Protein AF-A0A943JZV2-F1 (afdb_monomer_lite)

Secondary structure (DSSP, 8-state):
----EEEEEEEEEEETTEEEEEEE-S-EEEEEEEE-TT-S-EEEEEEEES--HHHHHHH-----SS----S-EEEEEEEEETTTEEEEEEEEE-S-----SS-------S----

Sequence (114 aa):
MQNRRVCFIEVETEDNGKKELKRLEGLAIRGTVNRKAGSMQSDAKLSVANLTQSDVEFLTTFTSPYVRPKVKKKINIYAGYTNTGWGKIFSGDITKALPSDLPDTWLYFYNFIF

Foldseek 3Di:
DDWDKFKWKWKWWADPNDIDIDIGGPKDKDKDWADDPPDPDIDMDMDIDPADPVRLLQLAPDDDPVHDNDTWMKMWMWIDTPPVDIDTPDIGTCPGDDDDPDDDDDDDDPDDDD

pLDDT: mean 82.52, std 13.13, range [39.19, 96.62]

Radius of gyration: 17.08 Å; chains: 1; bounding box: 42×49×38 Å

Structure (mmCIF, N/CA/C/O backbone):
data_AF-A0A943JZV2-F1
#
_entry.id   AF-A0A943JZV2-F1
#
loop_
_atom_site.group_PDB
_atom_site.id
_atom_site.type_symbol
_atom_site.label_atom_id
_atom_site.label_alt_id
_atom_site.label_comp_id
_atom_site.label_asym_id
_atom_site.label_entity_id
_atom_site.label_seq_id
_atom_site.pdbx_PDB_ins_code
_atom_site.Cartn_x
_atom_site.Cartn_y
_atom_site.Cartn_z
_atom_site.occupancy
_atom_site.B_iso_or_equiv
_atom_site.auth_seq_id
_atom_site.auth_comp_id
_atom_site.auth_asym_id
_atom_site.auth_atom_id
_atom_site.pdbx_PDB_model_num
ATOM 1 N N . MET A 1 1 ? -25.707 -0.606 17.487 1.00 59.88 1 MET A N 1
ATOM 2 C CA . MET A 1 1 ? -24.989 -0.685 16.193 1.00 59.88 1 MET A CA 1
ATOM 3 C C . MET A 1 1 ? -23.567 -1.155 16.449 1.00 59.88 1 MET A C 1
ATOM 5 O O . MET A 1 1 ? -22.878 -0.539 17.250 1.00 59.88 1 MET A O 1
ATOM 9 N N . GLN A 1 2 ? -23.139 -2.259 15.836 1.00 70.00 2 GLN A N 1
ATOM 10 C CA . GLN A 1 2 ? -21.786 -2.796 16.020 1.00 70.00 2 GLN A CA 1
ATOM 11 C C . GLN A 1 2 ? -20.779 -1.898 15.284 1.00 70.00 2 GLN A C 1
ATOM 13 O O . GLN A 1 2 ? -20.920 -1.683 14.082 1.00 70.00 2 GLN A O 1
ATOM 18 N N . ASN A 1 3 ? -19.800 -1.340 15.998 1.00 80.12 3 ASN A N 1
ATOM 19 C CA . ASN A 1 3 ? -18.783 -0.469 15.408 1.00 80.12 3 ASN A CA 1
ATOM 20 C C . ASN A 1 3 ? -17.745 -1.334 14.676 1.00 80.12 3 ASN A C 1
ATOM 22 O O . ASN A 1 3 ? -16.907 -1.975 15.314 1.00 80.12 3 ASN A O 1
ATOM 26 N N . ARG A 1 4 ? -17.838 -1.423 13.346 1.00 88.69 4 ARG A N 1
ATOM 27 C CA . ARG A 1 4 ? -16.968 -2.299 12.551 1.00 88.69 4 ARG A CA 1
ATOM 28 C C . ARG A 1 4 ? -15.643 -1.600 12.275 1.00 88.69 4 ARG A C 1
ATOM 30 O O . ARG A 1 4 ? -15.623 -0.420 11.932 1.00 88.69 4 ARG A O 1
ATOM 37 N N . ARG A 1 5 ? -14.539 -2.335 12.425 1.00 89.56 5 ARG A N 1
ATOM 38 C CA . ARG A 1 5 ? -13.211 -1.857 12.024 1.00 89.56 5 ARG A CA 1
ATOM 39 C C . ARG A 1 5 ? -13.173 -1.711 10.509 1.00 89.56 5 ARG A C 1
ATOM 41 O O . ARG A 1 5 ? -13.659 -2.589 9.800 1.00 89.56 5 ARG A O 1
ATOM 48 N N . VAL A 1 6 ? -12.568 -0.631 10.039 1.00 90.94 6 VAL A N 1
ATOM 49 C CA . VAL A 1 6 ? -12.300 -0.402 8.619 1.00 90.94 6 VAL A CA 1
ATOM 50 C C . VAL A 1 6 ? -10.805 -0.247 8.404 1.00 90.94 6 VAL A C 1
ATOM 52 O O . VAL A 1 6 ? -10.112 0.376 9.209 1.00 90.94 6 VAL A O 1
ATOM 55 N N . CYS A 1 7 ? -10.318 -0.842 7.322 1.00 91.38 7 CYS A N 1
ATOM 56 C CA . CYS A 1 7 ? -8.962 -0.679 6.826 1.00 91.38 7 CYS A CA 1
ATOM 57 C C . CYS A 1 7 ? -9.021 -0.769 5.302 1.00 91.38 7 CYS A C 1
ATOM 59 O O . CYS A 1 7 ? -9.557 -1.742 4.770 1.00 91.38 7 CYS A O 1
ATOM 61 N N . PHE A 1 8 ? -8.532 0.253 4.612 1.00 93.94 8 PHE A N 1
ATOM 62 C CA . PHE A 1 8 ? -8.551 0.301 3.153 1.00 93.94 8 PHE A CA 1
ATOM 63 C C . PHE A 1 8 ? -7.387 1.131 2.619 1.00 93.94 8 PHE A C 1
ATOM 65 O O . PHE A 1 8 ? -6.748 1.902 3.345 1.00 93.94 8 PHE A O 1
ATOM 72 N N . ILE A 1 9 ? -7.118 0.956 1.329 1.00 95.50 9 ILE A N 1
ATOM 73 C CA . ILE A 1 9 ? -6.053 1.651 0.613 1.00 95.50 9 ILE A CA 1
ATOM 74 C C . ILE A 1 9 ? -6.688 2.568 -0.427 1.00 95.50 9 ILE A C 1
ATOM 76 O O . ILE A 1 9 ? -7.578 2.154 -1.162 1.00 95.50 9 ILE A O 1
ATOM 80 N N . GLU A 1 10 ? -6.204 3.801 -0.527 1.00 96.62 10 GLU A N 1
ATOM 81 C CA . GLU A 1 10 ? -6.441 4.652 -1.693 1.00 96.62 10 GLU A CA 1
ATOM 82 C C . GLU A 1 10 ? -5.129 4.877 -2.422 1.00 96.62 10 GLU A C 1
ATOM 84 O O . GLU A 1 10 ? -4.123 5.263 -1.821 1.00 96.62 10 GLU A O 1
ATOM 89 N N . VAL A 1 11 ? -5.150 4.658 -3.729 1.00 95.50 11 VAL A N 1
ATOM 90 C CA . VAL A 1 11 ? -4.007 4.903 -4.597 1.00 95.50 11 VAL A CA 1
ATOM 91 C C . VAL A 1 11 ? -4.301 6.105 -5.471 1.00 95.50 11 VAL A C 1
ATOM 93 O O . VAL A 1 11 ? -5.269 6.111 -6.227 1.00 95.50 11 VAL A O 1
ATOM 96 N N . GLU A 1 12 ? -3.455 7.119 -5.335 1.00 95.06 12 GLU A N 1
ATOM 97 C CA . GLU A 1 12 ? -3.465 8.328 -6.147 1.00 95.06 12 GLU A CA 1
ATOM 98 C C . GLU A 1 12 ? -2.493 8.151 -7.312 1.00 95.06 12 GLU A C 1
ATOM 100 O O . GLU A 1 12 ? -1.336 7.756 -7.124 1.00 95.06 12 GLU A O 1
ATOM 105 N N . THR A 1 13 ? -2.970 8.441 -8.515 1.00 92.94 13 THR A N 1
ATOM 106 C CA . THR A 1 13 ? -2.171 8.508 -9.739 1.00 92.94 13 THR A CA 1
ATOM 107 C C . THR A 1 13 ? -2.307 9.885 -10.357 1.00 92.94 13 THR A C 1
ATOM 109 O O . THR A 1 13 ? -3.393 10.462 -10.348 1.00 92.94 13 THR A O 1
ATOM 112 N N . GLU A 1 14 ? -1.218 10.391 -10.924 1.00 87.00 14 GLU A N 1
ATOM 113 C CA . GLU A 1 14 ? -1.204 11.656 -11.652 1.00 87.00 14 GLU A CA 1
ATOM 114 C C . GLU A 1 14 ? -0.609 11.437 -13.040 1.00 87.00 14 GLU A C 1
ATOM 116 O O . GLU A 1 14 ? 0.579 11.140 -13.168 1.00 87.00 14 GLU A O 1
ATOM 121 N N . ASP A 1 15 ? -1.443 11.563 -14.071 1.00 83.38 15 ASP A N 1
ATOM 122 C CA . ASP A 1 15 ? -1.044 11.422 -15.472 1.00 83.38 15 ASP A CA 1
ATOM 123 C C . ASP A 1 15 ? -1.458 12.678 -16.244 1.00 83.38 15 ASP A C 1
ATOM 125 O O . ASP A 1 15 ? -2.631 13.053 -16.253 1.00 83.38 15 ASP A O 1
ATOM 129 N N . ASN A 1 16 ? -0.485 13.368 -16.843 1.00 83.56 16 ASN A N 1
ATOM 130 C CA . ASN A 1 16 ? -0.679 14.621 -17.587 1.00 83.56 16 ASN A CA 1
ATOM 131 C C . ASN A 1 16 ? -1.546 15.671 -16.853 1.00 83.56 16 ASN A C 1
ATOM 133 O O . ASN A 1 16 ? -2.390 16.331 -17.456 1.00 83.56 16 ASN A O 1
ATOM 137 N N . GLY A 1 17 ? -1.356 15.814 -15.535 1.00 81.62 17 GLY A N 1
ATOM 138 C CA . GLY A 1 17 ? -2.088 16.767 -14.688 1.00 81.62 17 GLY A CA 1
ATOM 139 C C . GLY A 1 17 ? -3.490 16.314 -14.265 1.00 81.62 17 GLY A C 1
ATOM 140 O O . GLY A 1 17 ? -4.158 17.017 -13.505 1.00 81.62 17 GLY A O 1
ATOM 141 N N . LYS A 1 18 ? -3.944 15.132 -14.701 1.00 85.38 18 LYS A N 1
ATOM 142 C CA . LYS A 1 18 ? -5.187 14.520 -14.229 1.00 85.38 18 LYS A CA 1
ATOM 143 C C . LYS A 1 18 ? -4.893 13.610 -13.041 1.00 85.38 18 LYS A C 1
ATOM 145 O O . LYS A 1 18 ? -4.141 12.642 -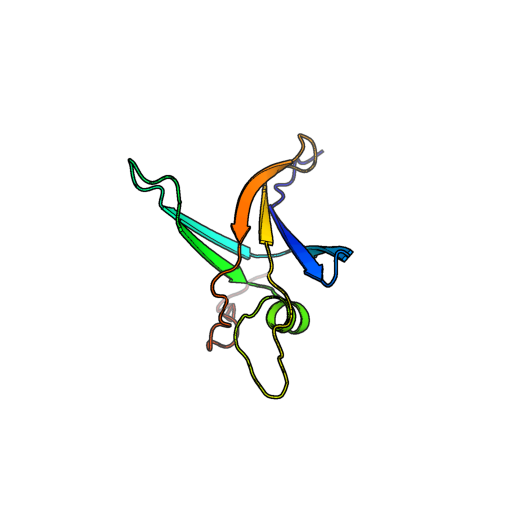13.154 1.00 85.38 18 LYS A O 1
ATOM 150 N N . LYS A 1 19 ? -5.519 13.921 -11.905 1.00 88.62 19 LYS A N 1
ATOM 151 C CA . LYS A 1 19 ? -5.464 13.095 -10.698 1.00 88.62 19 LYS A CA 1
ATOM 152 C C . LYS A 1 19 ? -6.604 12.092 -10.682 1.00 88.62 19 LYS A C 1
ATOM 154 O O . LYS A 1 19 ? -7.764 12.466 -10.847 1.00 88.62 19 LYS A O 1
ATOM 159 N N . GLU A 1 20 ? -6.272 10.835 -10.434 1.00 91.25 20 GLU A N 1
ATOM 160 C CA . GLU A 1 20 ? -7.239 9.758 -10.248 1.00 91.25 20 GLU A CA 1
ATOM 161 C C . GLU A 1 20 ? -6.998 9.073 -8.903 1.00 91.25 20 GLU A C 1
ATOM 163 O O . GLU A 1 20 ? -5.858 8.908 -8.465 1.00 91.25 20 GLU A O 1
ATOM 168 N N . LEU A 1 21 ? -8.092 8.704 -8.234 1.00 93.38 21 LEU A N 1
ATOM 169 C CA . LEU A 1 21 ? -8.082 8.016 -6.948 1.00 93.38 21 LEU A CA 1
ATOM 170 C C . LEU A 1 21 ? -8.790 6.674 -7.107 1.00 93.38 21 LEU A C 1
ATOM 172 O O . LEU A 1 21 ? -9.984 6.628 -7.401 1.00 93.38 21 LEU A O 1
ATOM 176 N N . LYS A 1 22 ? -8.061 5.582 -6.879 1.00 94.50 22 LYS A N 1
ATOM 177 C CA . LYS A 1 22 ? -8.623 4.230 -6.823 1.00 94.50 22 LYS A CA 1
ATOM 178 C C . LYS A 1 22 ? -8.658 3.759 -5.376 1.00 94.50 22 LYS A C 1
ATOM 180 O O . LYS A 1 22 ? -7.610 3.667 -4.736 1.00 94.50 22 LYS A O 1
ATOM 18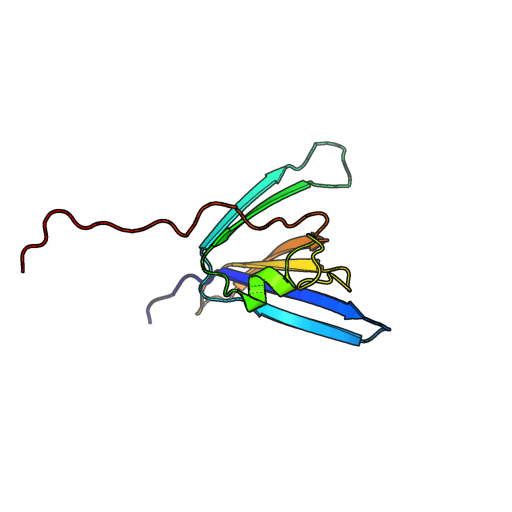5 N N . ARG A 1 23 ? -9.847 3.432 -4.865 1.00 95.56 23 ARG A N 1
ATOM 186 C CA . ARG A 1 23 ? -10.004 2.817 -3.543 1.00 95.56 23 ARG A CA 1
ATOM 187 C C . ARG A 1 23 ? -10.017 1.293 -3.656 1.00 95.56 23 ARG A C 1
ATOM 189 O O . ARG A 1 23 ? -10.699 0.743 -4.514 1.00 95.56 23 ARG A O 1
ATOM 196 N N . LEU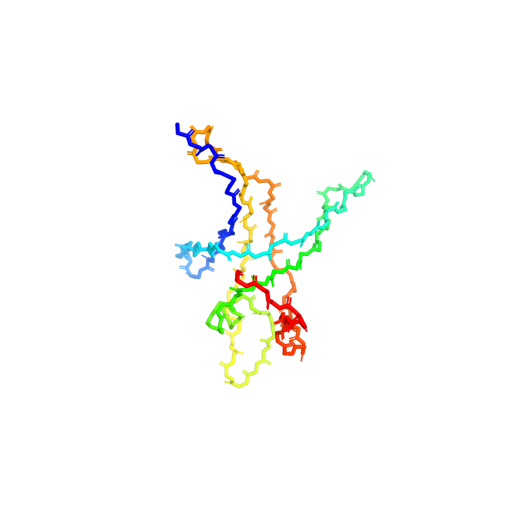 A 1 24 ? -9.277 0.637 -2.768 1.00 93.94 24 LEU A N 1
ATOM 197 C CA . LEU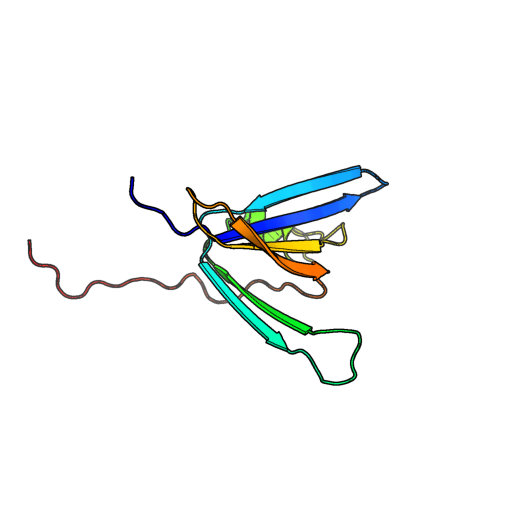 A 1 24 ? -9.203 -0.811 -2.620 1.00 93.94 24 LEU A CA 1
ATOM 198 C C . LEU A 1 24 ? -9.660 -1.191 -1.204 1.00 93.94 24 LEU A C 1
ATOM 200 O O . LEU A 1 24 ? -9.045 -0.783 -0.214 1.00 93.94 24 LEU A O 1
ATOM 204 N N . GLU A 1 25 ? -10.738 -1.964 -1.117 1.00 91.38 25 GLU A N 1
ATOM 205 C CA . GLU A 1 25 ? -11.364 -2.414 0.133 1.00 91.38 25 GLU A CA 1
ATOM 206 C C . GLU A 1 25 ? -11.349 -3.950 0.228 1.00 91.38 25 GLU A C 1
ATOM 208 O O . GLU A 1 25 ? -11.024 -4.634 -0.738 1.00 91.38 25 GLU A O 1
ATOM 213 N N . GLY A 1 26 ? -11.671 -4.509 1.401 1.00 88.25 26 GLY A N 1
ATOM 214 C CA . GLY A 1 26 ? -11.706 -5.970 1.597 1.00 88.25 26 GLY A CA 1
ATOM 215 C C . GLY A 1 26 ? -10.327 -6.647 1.621 1.00 88.25 26 GLY A C 1
ATOM 216 O O . GLY A 1 26 ? -10.223 -7.867 1.497 1.00 88.25 26 GLY A O 1
ATOM 217 N N . LEU A 1 27 ? -9.269 -5.856 1.793 1.00 88.69 27 LEU A N 1
ATOM 218 C CA . LEU A 1 27 ? -7.884 -6.309 1.751 1.00 88.69 27 LEU A CA 1
ATOM 219 C C . LEU A 1 27 ? -7.381 -6.772 3.120 1.00 88.69 27 LEU A C 1
ATOM 221 O O . LEU A 1 27 ? -7.728 -6.200 4.157 1.00 88.69 27 LEU A O 1
ATOM 225 N N . ALA A 1 28 ? -6.461 -7.736 3.113 1.00 87.62 28 ALA A N 1
ATOM 226 C CA . ALA A 1 28 ? -5.622 -8.025 4.272 1.00 87.62 28 ALA A CA 1
ATOM 227 C C . ALA A 1 28 ? -4.297 -7.266 4.133 1.00 87.62 28 ALA A C 1
ATOM 229 O O . ALA A 1 28 ? -3.565 -7.457 3.163 1.00 87.62 28 ALA A O 1
ATOM 230 N N . ILE A 1 29 ? -3.993 -6.386 5.092 1.00 88.94 29 ILE A N 1
ATOM 231 C CA . ILE A 1 29 ? -2.847 -5.470 5.025 1.00 88.94 29 ILE A CA 1
ATOM 232 C C . ILE A 1 29 ? -1.956 -5.695 6.242 1.00 88.94 29 ILE A C 1
ATOM 234 O O . ILE A 1 29 ? -2.408 -5.627 7.385 1.00 88.94 29 ILE A O 1
ATOM 238 N N . ARG A 1 30 ? -0.665 -5.913 5.997 1.00 87.88 30 ARG A N 1
ATOM 239 C CA . ARG A 1 30 ? 0.383 -5.962 7.018 1.00 87.88 30 ARG A CA 1
ATOM 240 C C . ARG A 1 30 ? 1.494 -5.007 6.622 1.00 87.88 30 ARG A C 1
ATOM 242 O O . ARG A 1 30 ? 1.872 -4.952 5.458 1.00 87.88 30 ARG A O 1
ATOM 249 N N . GLY A 1 31 ? 2.072 -4.294 7.578 1.00 85.81 31 GLY A N 1
ATOM 250 C CA . GLY A 1 31 ? 3.230 -3.468 7.278 1.00 85.81 31 GLY A CA 1
ATOM 251 C C . GLY A 1 31 ? 4.006 -3.006 8.488 1.00 85.81 31 GLY A C 1
ATOM 252 O O . GLY A 1 31 ? 3.535 -3.094 9.620 1.00 85.81 31 GLY A O 1
ATOM 253 N N . THR A 1 32 ? 5.193 -2.490 8.204 1.00 87.94 32 THR A N 1
ATOM 254 C CA . THR A 1 32 ? 6.102 -1.885 9.172 1.00 87.94 32 THR A CA 1
ATOM 255 C C . THR A 1 32 ? 6.599 -0.569 8.598 1.00 87.94 32 THR A C 1
ATOM 257 O O . THR A 1 32 ? 7.004 -0.517 7.437 1.00 87.94 32 THR A O 1
ATOM 260 N N . VAL A 1 33 ? 6.579 0.486 9.409 1.00 85.50 33 VAL A N 1
ATOM 261 C CA . VAL A 1 33 ? 7.175 1.783 9.076 1.00 85.50 33 VAL A CA 1
ATOM 262 C C . VAL A 1 33 ? 8.420 1.949 9.932 1.00 85.50 33 VAL A C 1
ATOM 264 O O . VAL A 1 33 ? 8.320 1.940 11.158 1.00 85.50 33 VAL A O 1
ATOM 267 N N . ASN A 1 34 ? 9.577 2.125 9.303 1.00 85.06 34 ASN A N 1
ATOM 268 C CA . ASN A 1 34 ? 10.811 2.448 10.001 1.00 85.06 34 ASN A CA 1
ATOM 269 C C . ASN A 1 34 ? 11.057 3.952 9.898 1.00 85.06 34 ASN A C 1
ATOM 271 O O . ASN A 1 34 ? 11.263 4.511 8.819 1.00 85.06 34 ASN A O 1
ATOM 275 N N . ARG A 1 35 ? 11.051 4.618 11.051 1.00 80.75 35 ARG A N 1
ATOM 276 C CA . ARG A 1 35 ? 11.462 6.017 11.168 1.00 80.75 35 ARG A CA 1
ATOM 277 C C . ARG A 1 35 ? 12.857 6.047 11.771 1.00 80.75 35 ARG A C 1
ATOM 279 O O . ARG A 1 35 ? 13.024 5.725 12.944 1.00 80.75 35 ARG A O 1
ATOM 286 N N . LYS A 1 36 ? 13.867 6.402 10.976 1.00 78.88 36 LYS A N 1
ATOM 287 C CA . LYS A 1 36 ? 15.231 6.584 11.490 1.00 78.88 36 LYS A CA 1
ATOM 288 C C . LYS A 1 36 ? 15.338 7.947 12.171 1.00 78.88 36 LYS A C 1
ATOM 290 O O . LYS A 1 36 ? 15.001 8.962 11.564 1.00 78.88 36 LYS A O 1
ATOM 295 N N . ALA A 1 37 ? 15.802 7.971 13.420 1.00 74.69 37 ALA A N 1
ATOM 296 C CA . ALA A 1 37 ? 16.048 9.215 14.147 1.00 74.69 37 ALA A CA 1
ATOM 297 C C . ALA A 1 37 ? 17.029 10.105 13.360 1.00 74.69 37 ALA A C 1
ATOM 299 O O . ALA A 1 37 ? 18.059 9.624 12.891 1.00 74.69 37 ALA A O 1
ATOM 300 N N . GLY A 1 38 ? 16.680 11.381 13.172 1.00 77.44 38 GLY A N 1
ATOM 301 C CA . GLY A 1 38 ? 17.471 12.335 12.382 1.00 77.44 38 GLY A CA 1
ATOM 302 C C . GLY A 1 38 ? 17.275 12.264 10.860 1.00 77.44 38 GLY A C 1
ATOM 303 O O . GLY A 1 38 ? 17.822 13.102 10.151 1.00 77.44 38 GLY A O 1
ATOM 304 N N . SER A 1 39 ? 16.482 11.319 10.339 1.00 76.50 39 SER A N 1
ATOM 305 C CA . SER A 1 39 ? 16.125 11.268 8.916 1.00 76.50 39 SER A CA 1
ATOM 306 C C . SER A 1 39 ? 14.817 12.011 8.649 1.00 76.50 39 SER A C 1
ATOM 308 O O . SER A 1 39 ? 13.809 11.763 9.310 1.00 76.50 39 SER A O 1
ATOM 310 N N . MET A 1 40 ? 14.799 12.869 7.623 1.00 74.88 40 MET A N 1
ATOM 311 C CA . MET A 1 40 ? 13.558 13.481 7.118 1.00 74.88 40 MET A CA 1
ATOM 312 C C . MET A 1 40 ? 12.674 12.481 6.359 1.00 74.88 40 MET A C 1
ATOM 314 O O . MET A 1 40 ? 11.490 12.734 6.151 1.00 74.88 40 MET A O 1
ATOM 318 N N . GLN A 1 41 ? 13.241 11.350 5.935 1.00 74.19 41 GLN A N 1
ATOM 319 C CA . GLN A 1 41 ? 12.549 10.314 5.175 1.00 74.19 41 GLN A CA 1
ATOM 320 C C . GLN A 1 41 ? 12.373 9.056 6.027 1.00 74.19 41 GLN A C 1
ATOM 322 O O . GLN A 1 41 ? 13.288 8.630 6.735 1.00 74.19 41 GLN A O 1
ATOM 327 N N . SER A 1 42 ? 11.181 8.467 5.959 1.00 78.00 42 SER A N 1
ATOM 328 C CA . SER A 1 42 ? 10.851 7.188 6.592 1.00 78.00 42 SER A CA 1
ATOM 329 C C . SER A 1 42 ? 10.606 6.146 5.511 1.00 78.00 42 SER A C 1
ATOM 331 O O . SER A 1 42 ? 9.988 6.458 4.493 1.00 78.00 42 SER A O 1
ATOM 333 N N . ASP A 1 43 ? 11.062 4.920 5.734 1.00 84.62 43 ASP A N 1
ATOM 334 C CA . ASP A 1 43 ? 10.774 3.792 4.855 1.00 84.62 43 ASP A CA 1
ATOM 335 C C . ASP A 1 43 ? 9.604 2.967 5.401 1.00 84.62 43 ASP A C 1
ATOM 337 O O . ASP A 1 43 ? 9.366 2.893 6.608 1.00 84.62 43 ASP A O 1
ATOM 341 N N . ALA A 1 44 ? 8.834 2.366 4.499 1.00 87.62 44 ALA A N 1
ATOM 342 C CA . ALA A 1 44 ? 7.738 1.483 4.858 1.00 87.62 44 ALA A CA 1
ATOM 343 C C . ALA A 1 44 ? 7.794 0.214 4.015 1.00 87.62 44 ALA A C 1
ATOM 345 O O . ALA A 1 44 ? 8.026 0.258 2.806 1.00 87.62 44 ALA A O 1
ATOM 346 N N . LYS A 1 45 ? 7.538 -0.923 4.660 1.00 91.12 45 LYS A N 1
ATOM 347 C CA . LYS A 1 45 ? 7.340 -2.213 4.005 1.00 91.12 45 LYS A CA 1
ATOM 348 C C . LYS A 1 45 ? 5.897 -2.638 4.214 1.00 91.12 45 LYS A C 1
ATOM 350 O O . LYS A 1 45 ? 5.444 -2.724 5.352 1.00 91.12 45 LYS A O 1
ATOM 355 N N . LEU A 1 46 ? 5.194 -2.911 3.120 1.00 90.44 46 LEU A N 1
ATOM 356 C CA . LEU A 1 46 ? 3.788 -3.301 3.114 1.00 90.44 46 LEU A CA 1
ATOM 357 C C . LEU A 1 46 ? 3.621 -4.629 2.374 1.00 90.44 46 LEU A C 1
ATOM 359 O O . LEU A 1 46 ? 4.257 -4.868 1.351 1.00 90.44 46 LEU A O 1
ATOM 363 N N . SER A 1 47 ? 2.741 -5.471 2.896 1.00 91.00 47 SER A N 1
ATOM 364 C CA . SER A 1 47 ? 2.237 -6.691 2.281 1.00 91.00 47 SER A CA 1
ATOM 365 C C . SER A 1 47 ? 0.718 -6.591 2.238 1.00 91.00 47 SER A C 1
ATOM 367 O O . SER A 1 47 ? 0.085 -6.321 3.261 1.00 91.00 47 SER A O 1
ATOM 369 N N . VAL A 1 48 ? 0.147 -6.790 1.055 1.00 90.56 48 VAL A N 1
ATOM 370 C CA . VAL A 1 48 ? -1.292 -6.695 0.807 1.00 90.56 48 VAL A CA 1
ATOM 371 C C . VAL A 1 48 ? -1.741 -7.984 0.130 1.00 90.56 48 VAL A C 1
ATOM 373 O O . VAL A 1 48 ? -1.094 -8.426 -0.815 1.00 90.56 48 VAL A O 1
ATOM 376 N N . ALA A 1 49 ? -2.823 -8.577 0.621 1.00 88.50 49 ALA A N 1
ATOM 377 C CA . ALA A 1 49 ? -3.454 -9.764 0.052 1.00 88.50 49 ALA A CA 1
ATOM 378 C C . ALA A 1 49 ? -4.929 -9.492 -0.287 1.00 88.50 49 ALA A C 1
ATOM 380 O O . ALA A 1 49 ? -5.478 -8.457 0.105 1.00 88.50 49 ALA A O 1
ATOM 381 N N . ASN A 1 50 ? -5.552 -10.435 -1.001 1.00 88.38 50 ASN A N 1
ATOM 382 C CA . ASN A 1 50 ? -6.892 -10.329 -1.599 1.00 88.38 50 ASN A CA 1
ATOM 383 C C . ASN A 1 50 ? -7.011 -9.243 -2.683 1.00 88.38 50 ASN A C 1
ATOM 385 O O . ASN A 1 50 ? -8.076 -8.663 -2.876 1.00 88.38 50 ASN A O 1
ATOM 389 N N . LEU A 1 51 ? -5.915 -8.949 -3.382 1.00 88.50 51 LEU A N 1
ATOM 390 C CA . LEU A 1 51 ? -5.948 -8.080 -4.555 1.00 88.50 51 LEU A CA 1
ATOM 391 C C . LEU A 1 51 ? -6.497 -8.863 -5.748 1.00 88.50 51 LEU A C 1
ATOM 393 O O . LEU A 1 51 ? -6.101 -10.007 -5.969 1.00 88.50 51 LEU A O 1
ATOM 397 N N . THR A 1 52 ? -7.366 -8.245 -6.549 1.00 89.00 52 THR A N 1
ATOM 398 C CA . THR A 1 52 ? -7.731 -8.835 -7.842 1.00 89.00 52 THR A CA 1
ATOM 399 C C . THR A 1 52 ? -6.534 -8.785 -8.790 1.00 89.00 52 THR A C 1
ATOM 401 O O . THR A 1 52 ? -5.639 -7.952 -8.624 1.00 89.00 52 THR A O 1
ATOM 404 N N . GLN A 1 53 ? -6.532 -9.608 -9.840 1.00 85.69 53 GLN A N 1
ATOM 405 C CA . GLN A 1 53 ? -5.494 -9.539 -10.875 1.00 85.69 53 GLN A CA 1
ATOM 406 C C . GLN A 1 53 ? -5.340 -8.112 -11.432 1.00 85.69 53 GLN A C 1
ATOM 408 O O . GLN A 1 53 ? -4.228 -7.600 -11.530 1.00 85.69 53 GLN A O 1
ATOM 413 N N . SER A 1 54 ? -6.459 -7.427 -11.691 1.00 88.12 54 SER A N 1
ATOM 414 C CA . SER A 1 54 ? -6.456 -6.037 -12.162 1.00 88.12 54 SER A CA 1
ATOM 415 C C . SER A 1 54 ? -5.840 -5.052 -11.161 1.00 88.12 54 SER A C 1
ATOM 417 O O . SER A 1 54 ? -5.223 -4.062 -11.556 1.00 88.12 54 SER A O 1
ATOM 419 N N . ASP A 1 55 ? -5.974 -5.309 -9.857 1.00 90.31 55 ASP A N 1
ATOM 420 C CA . ASP A 1 55 ? -5.345 -4.488 -8.824 1.00 90.31 55 ASP A CA 1
ATOM 421 C C . ASP A 1 55 ? -3.844 -4.742 -8.773 1.00 90.31 55 ASP A C 1
ATOM 423 O O . ASP A 1 55 ? -3.074 -3.794 -8.648 1.00 90.31 55 ASP A O 1
ATOM 427 N N . VAL A 1 56 ? -3.414 -5.997 -8.924 1.00 89.19 56 VAL 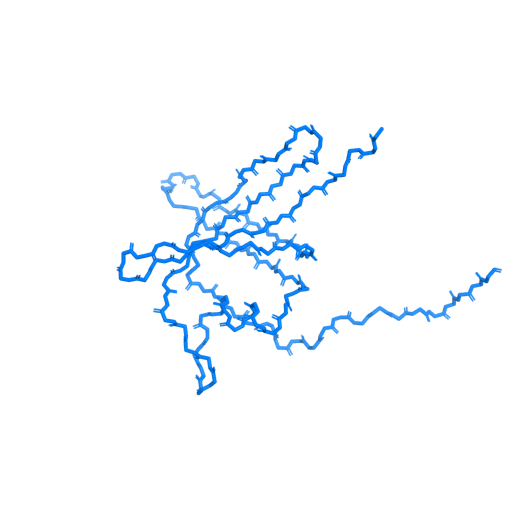A N 1
ATOM 428 C CA . VAL A 1 56 ? -1.993 -6.357 -8.998 1.00 89.19 56 VAL A CA 1
ATOM 429 C C . VAL A 1 56 ? -1.333 -5.701 -10.210 1.00 89.19 56 VAL A C 1
ATOM 431 O O . VAL A 1 56 ? -0.312 -5.033 -10.053 1.00 89.19 56 VAL A O 1
ATOM 434 N N . GLU A 1 57 ? -1.933 -5.820 -11.396 1.00 87.06 57 GLU A N 1
ATOM 435 C CA . GLU A 1 57 ? -1.447 -5.195 -12.634 1.00 87.06 57 GLU A CA 1
ATOM 436 C C . GLU A 1 57 ? -1.406 -3.666 -12.527 1.00 87.06 57 GLU A C 1
ATOM 438 O O . GLU A 1 57 ? -0.469 -3.024 -13.004 1.00 87.06 57 GLU A O 1
ATOM 443 N N . PHE A 1 58 ? -2.392 -3.071 -11.850 1.00 88.19 58 PHE A N 1
ATOM 444 C CA . PHE A 1 58 ? -2.410 -1.639 -11.582 1.00 88.19 58 PHE A CA 1
ATOM 445 C C . PHE A 1 58 ? -1.303 -1.219 -10.607 1.00 88.19 58 PHE A C 1
ATOM 447 O O . PHE A 1 58 ? -0.622 -0.223 -10.845 1.00 88.19 58 PHE A O 1
ATOM 454 N N . LEU A 1 59 ? -1.108 -1.935 -9.501 1.00 89.88 59 LEU A N 1
ATOM 455 C CA . LEU A 1 59 ? -0.188 -1.536 -8.432 1.00 89.88 59 LEU A CA 1
ATOM 456 C C . LEU A 1 59 ? 1.274 -1.841 -8.743 1.00 89.88 59 LEU A C 1
ATOM 458 O O . LEU A 1 59 ? 2.154 -1.125 -8.262 1.00 89.88 59 LEU A O 1
ATOM 462 N N . THR A 1 60 ? 1.542 -2.900 -9.504 1.00 88.12 60 THR A N 1
ATOM 463 C CA . THR A 1 60 ? 2.903 -3.390 -9.679 1.00 88.12 60 THR A CA 1
ATOM 464 C C . THR A 1 60 ? 3.796 -2.388 -10.410 1.00 88.12 60 THR A C 1
ATOM 466 O O . THR A 1 60 ? 3.376 -1.634 -11.290 1.00 88.12 60 THR A O 1
ATOM 469 N N . THR A 1 61 ? 5.067 -2.384 -10.015 1.00 86.06 61 THR A N 1
ATOM 470 C CA . THR A 1 61 ? 6.154 -1.695 -10.715 1.00 86.06 61 THR A CA 1
ATOM 471 C C . THR A 1 61 ? 6.931 -2.648 -11.624 1.00 86.06 61 THR A C 1
ATOM 473 O O . THR A 1 61 ? 7.910 -2.234 -12.237 1.00 86.06 61 THR A O 1
ATOM 476 N N . PHE A 1 62 ? 6.555 -3.929 -11.671 1.00 80.69 62 PHE A N 1
ATOM 477 C CA . PHE A 1 62 ? 7.142 -4.902 -12.582 1.00 80.69 62 PHE A CA 1
ATOM 478 C C . PHE A 1 62 ? 6.630 -4.660 -14.004 1.00 80.69 62 PHE A C 1
ATOM 480 O O . PHE A 1 62 ? 5.433 -4.474 -14.218 1.00 80.69 62 PHE A O 1
ATOM 487 N N . THR A 1 63 ? 7.543 -4.679 -14.972 1.00 76.25 63 THR A N 1
ATOM 488 C CA . THR A 1 63 ? 7.216 -4.483 -16.386 1.00 76.25 63 THR A CA 1
ATOM 489 C C . THR A 1 63 ? 7.265 -5.818 -17.112 1.00 76.25 63 THR A C 1
ATOM 491 O O . THR A 1 63 ? 8.266 -6.527 -17.055 1.00 76.25 63 THR A O 1
ATOM 494 N N . SER A 1 64 ? 6.203 -6.132 -17.846 1.00 72.00 64 SER A N 1
ATOM 495 C CA . SER A 1 64 ? 6.114 -7.288 -18.738 1.00 72.00 64 SER A CA 1
ATOM 496 C C . SER A 1 64 ? 5.417 -6.884 -20.047 1.00 72.00 64 SER A C 1
ATOM 498 O O . SER A 1 64 ? 4.862 -5.786 -20.137 1.00 72.00 64 SER A O 1
ATOM 500 N N . PRO A 1 65 ? 5.395 -7.738 -21.086 1.00 69.25 65 PRO A N 1
ATOM 501 C CA . PRO A 1 65 ? 4.619 -7.461 -22.298 1.00 69.25 65 PRO A CA 1
ATOM 502 C C . PRO A 1 65 ? 3.134 -7.159 -22.026 1.00 69.25 65 PRO A C 1
ATOM 504 O O . PRO A 1 65 ? 2.532 -6.381 -22.766 1.00 69.25 65 PRO A O 1
ATOM 507 N N . TYR A 1 66 ? 2.585 -7.722 -20.943 1.00 66.75 66 TYR A N 1
ATOM 508 C CA . TYR A 1 66 ? 1.189 -7.582 -20.520 1.00 66.75 66 TYR A CA 1
ATOM 509 C C . TYR A 1 66 ? 0.972 -6.464 -19.492 1.00 66.75 66 TYR A C 1
ATOM 511 O O . TYR A 1 66 ? -0.130 -5.938 -19.384 1.00 66.75 66 TYR A O 1
ATOM 519 N N . VAL A 1 67 ? 2.021 -6.057 -18.768 1.00 63.72 67 VAL A N 1
ATOM 520 C CA . VAL A 1 67 ? 1.938 -5.057 -17.698 1.00 63.72 67 VAL A CA 1
ATOM 521 C C . VAL A 1 67 ? 2.921 -3.927 -17.962 1.00 63.72 67 VAL A C 1
ATOM 523 O O . VAL A 1 67 ? 4.136 -4.111 -17.921 1.00 63.72 67 VAL A O 1
ATOM 526 N N . ARG A 1 68 ? 2.394 -2.726 -18.214 1.00 66.62 68 ARG A N 1
ATOM 527 C CA . ARG A 1 68 ? 3.194 -1.512 -18.418 1.00 66.62 68 ARG A CA 1
ATOM 528 C C . ARG A 1 68 ? 2.870 -0.498 -17.322 1.00 66.62 68 ARG A C 1
ATOM 530 O O . ARG A 1 68 ? 1.894 0.241 -17.467 1.00 66.62 68 ARG A O 1
ATOM 537 N N . PRO A 1 69 ? 3.662 -0.434 -16.239 1.00 67.69 69 PRO A N 1
ATOM 538 C CA . PRO A 1 69 ? 3.485 0.572 -15.201 1.00 67.69 69 PRO A CA 1
ATOM 539 C C . PRO A 1 69 ? 3.777 1.959 -15.789 1.00 67.69 69 PRO A C 1
ATOM 541 O O . PRO A 1 69 ? 4.927 2.309 -16.032 1.00 67.69 69 PRO A O 1
ATOM 544 N N . LYS A 1 70 ? 2.733 2.740 -16.083 1.00 66.12 70 LYS A N 1
ATOM 545 C CA . LYS A 1 70 ? 2.876 4.034 -16.779 1.00 66.12 70 LYS A CA 1
ATOM 546 C C . LYS A 1 70 ? 3.064 5.231 -15.849 1.00 66.12 70 LYS A C 1
ATOM 548 O O . LYS A 1 70 ? 3.643 6.227 -16.260 1.00 66.12 70 LYS A O 1
ATOM 553 N N . VAL A 1 71 ? 2.568 5.144 -14.616 1.00 82.12 71 VAL A N 1
ATOM 554 C CA . VAL A 1 71 ? 2.342 6.325 -13.772 1.00 82.12 71 VAL A CA 1
ATOM 555 C C . VAL A 1 71 ? 2.888 6.102 -12.367 1.00 82.12 71 VAL A C 1
ATOM 557 O O . VAL A 1 71 ? 2.722 5.016 -11.796 1.00 82.12 71 VAL A O 1
ATOM 560 N N . LYS A 1 72 ? 3.529 7.139 -11.811 1.00 85.75 72 LYS A N 1
ATOM 561 C CA . LYS A 1 72 ? 3.915 7.180 -10.395 1.00 85.75 72 LYS A CA 1
ATOM 562 C C . LYS A 1 72 ? 2.660 7.119 -9.533 1.00 85.75 72 LYS A C 1
ATOM 564 O O . LYS A 1 72 ? 1.670 7.787 -9.818 1.00 85.75 72 LYS A O 1
ATOM 569 N N . LYS A 1 73 ? 2.707 6.305 -8.484 1.00 91.50 73 LYS A N 1
ATOM 570 C CA . LYS A 1 73 ? 1.552 6.058 -7.623 1.00 91.50 73 LYS A CA 1
ATOM 571 C C . LYS A 1 73 ? 1.887 6.437 -6.198 1.00 91.50 73 LYS A C 1
ATOM 573 O O . LYS A 1 73 ? 2.956 6.078 -5.707 1.00 91.50 73 LYS A O 1
ATOM 578 N N . LYS A 1 74 ? 0.947 7.087 -5.528 1.00 93.31 74 LYS A N 1
ATOM 579 C CA . LYS A 1 74 ? 1.024 7.382 -4.103 1.00 93.31 74 LYS A CA 1
ATOM 580 C C . LYS A 1 74 ? -0.007 6.547 -3.368 1.00 93.31 74 LYS A C 1
ATOM 582 O O . LYS A 1 74 ? -1.189 6.575 -3.699 1.00 93.31 74 LYS A O 1
ATOM 587 N N . ILE A 1 75 ? 0.441 5.792 -2.375 1.00 94.19 75 ILE A N 1
ATOM 588 C CA . ILE A 1 75 ? -0.419 4.955 -1.548 1.00 94.19 75 ILE A CA 1
ATOM 589 C C . ILE A 1 75 ? -0.819 5.713 -0.285 1.00 94.19 75 ILE A C 1
ATOM 591 O O . ILE A 1 75 ? 0.011 6.326 0.385 1.00 94.19 75 ILE A O 1
ATOM 595 N N . ASN A 1 76 ? -2.102 5.663 0.050 1.00 94.88 76 ASN A N 1
ATOM 596 C CA . ASN A 1 76 ? -2.665 6.191 1.282 1.00 94.88 76 ASN A CA 1
ATOM 597 C C . ASN A 1 76 ? -3.374 5.048 2.008 1.00 94.88 76 ASN A C 1
ATOM 599 O O . ASN A 1 76 ? -4.212 4.373 1.417 1.00 94.88 76 ASN A O 1
ATOM 603 N N . ILE A 1 77 ? -3.054 4.832 3.280 1.00 92.75 77 ILE A N 1
ATOM 604 C CA . ILE A 1 77 ? -3.701 3.803 4.099 1.00 92.75 77 ILE A CA 1
ATOM 605 C C . ILE A 1 77 ? -4.581 4.495 5.120 1.00 92.75 77 ILE A C 1
ATOM 607 O O . ILE A 1 77 ? -4.119 5.387 5.840 1.00 92.75 77 ILE A O 1
ATOM 611 N N . TYR A 1 78 ? -5.826 4.047 5.201 1.00 94.56 78 TYR A N 1
ATOM 612 C CA . TYR A 1 78 ? -6.794 4.536 6.164 1.00 94.56 78 TYR A CA 1
ATOM 613 C C . TYR A 1 78 ? -7.222 3.416 7.091 1.00 94.56 78 TYR A C 1
ATOM 615 O O . TYR A 1 78 ? -7.413 2.277 6.665 1.00 94.56 78 TYR A O 1
ATOM 623 N N . ALA A 1 79 ? -7.392 3.759 8.361 1.00 92.69 79 ALA A N 1
ATOM 624 C CA . ALA A 1 79 ? -7.905 2.847 9.365 1.00 92.69 79 ALA A CA 1
ATOM 625 C C . ALA A 1 79 ? -8.798 3.590 10.361 1.00 92.69 79 ALA A C 1
ATOM 627 O O . ALA A 1 79 ? -8.657 4.796 10.578 1.00 92.69 79 ALA A O 1
ATOM 628 N N . GLY A 1 80 ? -9.722 2.860 10.973 1.00 93.50 80 GLY A N 1
ATOM 629 C CA . GLY A 1 80 ? -10.604 3.387 12.005 1.00 93.50 80 GLY A CA 1
ATOM 630 C C . GLY A 1 80 ? -11.841 2.525 12.161 1.00 93.50 80 GLY A C 1
ATOM 631 O O . GLY A 1 80 ? -11.767 1.296 12.065 1.00 93.50 80 GLY A O 1
ATOM 632 N N . TYR A 1 81 ? -12.981 3.172 12.375 1.00 92.94 81 TYR A N 1
ATOM 633 C CA . TYR A 1 81 ? -14.253 2.482 12.517 1.00 92.94 81 TYR A CA 1
ATOM 634 C C . TYR A 1 81 ? -15.356 3.141 11.692 1.00 92.94 81 TYR A C 1
ATOM 636 O O . TYR A 1 81 ? -15.313 4.336 11.410 1.00 92.94 81 TYR A O 1
ATOM 644 N N . THR A 1 82 ? -16.378 2.368 11.332 1.00 89.75 82 THR A N 1
ATOM 645 C CA . THR A 1 82 ? -17.508 2.869 10.537 1.00 89.75 82 THR A CA 1
ATOM 646 C C . THR A 1 82 ? -18.258 4.011 11.218 1.00 89.75 82 THR A C 1
ATOM 648 O O . THR A 1 82 ? -18.673 4.940 10.537 1.00 89.75 82 THR A O 1
ATOM 651 N N . ASN A 1 83 ? -18.420 3.968 12.547 1.00 89.00 83 ASN A N 1
ATOM 652 C CA . ASN A 1 83 ? -19.323 4.893 13.244 1.00 89.00 83 ASN A CA 1
ATOM 653 C C . ASN A 1 83 ? -18.599 6.104 13.841 1.00 89.00 83 ASN A C 1
ATOM 655 O O . ASN A 1 83 ? -19.192 7.168 13.959 1.00 89.00 83 ASN A O 1
ATOM 659 N N . THR A 1 84 ? -17.333 5.949 14.237 1.00 90.25 84 THR A N 1
ATOM 660 C CA . THR A 1 84 ? -16.519 7.045 14.802 1.00 90.25 84 THR A CA 1
ATOM 661 C C . THR A 1 84 ? -15.645 7.729 13.753 1.00 90.25 84 THR A C 1
ATOM 663 O O . THR A 1 84 ? -14.954 8.692 14.067 1.00 90.25 84 THR A O 1
ATOM 666 N N . GLY A 1 85 ? -15.647 7.215 12.522 1.00 92.19 85 GLY A N 1
ATOM 667 C CA . GLY A 1 85 ? -14.798 7.683 11.438 1.00 92.19 85 GLY A CA 1
ATOM 668 C C . GLY A 1 85 ? -13.454 6.961 11.355 1.00 92.19 85 GLY A C 1
ATOM 669 O O . GLY A 1 85 ? -13.073 6.132 12.192 1.00 92.19 85 GLY A O 1
ATOM 670 N N . TRP A 1 86 ? -12.736 7.288 10.290 1.00 95.00 86 TRP A N 1
ATOM 671 C CA . TRP A 1 86 ? -11.438 6.732 9.936 1.00 95.00 86 TRP A CA 1
ATOM 672 C C . TRP A 1 86 ? -10.482 7.852 9.540 1.00 95.00 86 TRP A C 1
ATOM 674 O O . TRP A 1 86 ? -10.899 8.930 9.120 1.00 95.00 86 TRP A O 1
ATOM 684 N N . GLY A 1 87 ? -9.187 7.597 9.699 1.00 94.56 87 GLY A N 1
ATOM 685 C CA . GLY A 1 87 ? -8.131 8.566 9.430 1.00 94.56 87 GLY A CA 1
ATOM 686 C C . GLY A 1 87 ? -7.015 7.962 8.593 1.00 94.56 87 GLY A C 1
ATOM 687 O O . GLY A 1 87 ? -6.841 6.743 8.548 1.00 94.56 87 GLY A O 1
ATOM 688 N N . LYS A 1 88 ? -6.254 8.829 7.922 1.00 94.19 88 LYS A N 1
ATOM 689 C CA . LYS A 1 88 ? -5.069 8.428 7.164 1.00 94.19 88 LYS A CA 1
ATOM 690 C C . LYS A 1 88 ? -3.937 8.113 8.136 1.00 94.19 88 LYS A C 1
ATOM 692 O O . LYS A 1 88 ? -3.456 9.006 8.826 1.00 94.19 88 LYS A O 1
ATOM 697 N N . ILE A 1 89 ? -3.506 6.857 8.175 1.00 90.56 89 ILE A N 1
ATOM 698 C CA . ILE A 1 89 ? -2.428 6.398 9.063 1.00 90.56 89 ILE A CA 1
ATOM 699 C C . ILE A 1 89 ? -1.067 6.368 8.364 1.00 90.56 89 ILE A C 1
ATOM 701 O O . ILE A 1 89 ? -0.029 6.404 9.023 1.00 90.56 89 ILE A O 1
ATOM 705 N N . PHE A 1 90 ? -1.060 6.319 7.031 1.00 89.44 90 PHE A N 1
ATOM 706 C CA . PHE A 1 90 ? 0.158 6.327 6.231 1.00 89.44 90 PHE A CA 1
ATOM 707 C C . PHE A 1 90 ? -0.090 6.943 4.852 1.00 89.44 90 PHE A C 1
ATOM 709 O O . PHE A 1 90 ? -1.172 6.801 4.279 1.00 89.44 90 PHE A O 1
ATOM 716 N N . SER A 1 91 ? 0.927 7.617 4.320 1.00 92.00 91 SER A N 1
ATOM 717 C CA . SER A 1 91 ? 0.949 8.167 2.969 1.00 92.00 91 SER A CA 1
ATOM 718 C C . SER A 1 91 ? 2.379 8.132 2.444 1.00 92.00 91 SER A C 1
ATOM 720 O O . SER A 1 91 ? 3.291 8.554 3.156 1.00 92.00 91 SER A O 1
ATOM 722 N N . GLY A 1 92 ? 2.584 7.651 1.222 1.00 90.69 92 GLY A N 1
ATOM 723 C CA . GLY A 1 92 ? 3.914 7.604 0.619 1.00 90.69 92 GLY A CA 1
ATOM 724 C C . GLY A 1 92 ? 3.888 7.180 -0.841 1.00 90.69 92 GLY A C 1
ATOM 725 O O . GLY A 1 92 ? 2.896 6.634 -1.320 1.00 90.69 92 GLY A O 1
ATOM 726 N N . ASP A 1 93 ? 4.978 7.437 -1.552 1.00 91.44 93 ASP A N 1
ATOM 727 C CA . ASP A 1 93 ? 5.113 7.026 -2.947 1.00 91.44 93 ASP A CA 1
ATOM 728 C C . ASP A 1 93 ? 5.465 5.538 -3.050 1.00 91.44 93 ASP A C 1
ATOM 730 O O . ASP A 1 93 ? 6.289 5.015 -2.294 1.00 91.44 93 ASP A O 1
ATOM 734 N N . ILE A 1 94 ? 4.852 4.844 -4.010 1.00 90.62 94 ILE A N 1
ATOM 735 C CA . ILE A 1 94 ? 5.195 3.461 -4.335 1.00 90.62 94 ILE A CA 1
ATOM 736 C C . ILE A 1 94 ? 6.491 3.478 -5.145 1.00 90.62 94 ILE A C 1
ATOM 738 O O . ILE A 1 94 ? 6.493 3.766 -6.340 1.00 90.62 94 ILE A O 1
ATOM 742 N N . THR A 1 95 ? 7.604 3.153 -4.490 1.00 88.56 95 THR A N 1
ATOM 743 C CA . THR A 1 95 ? 8.922 3.057 -5.137 1.00 88.56 95 THR A CA 1
ATOM 744 C C . THR A 1 95 ? 9.179 1.680 -5.744 1.00 88.56 95 THR A C 1
ATOM 746 O O . THR A 1 95 ? 9.869 1.570 -6.755 1.00 88.56 95 THR A O 1
ATOM 749 N N . LYS A 1 96 ? 8.620 0.621 -5.144 1.00 88.31 96 LYS A N 1
ATOM 750 C CA . LYS A 1 96 ? 8.722 -0.763 -5.620 1.00 88.31 96 LYS A CA 1
ATOM 751 C C . LYS A 1 96 ? 7.514 -1.577 -5.159 1.00 88.31 96 LYS A C 1
ATOM 753 O O . LYS A 1 96 ? 7.225 -1.621 -3.966 1.00 88.31 96 LYS A O 1
ATOM 758 N N . ALA A 1 97 ? 6.853 -2.259 -6.090 1.00 89.50 97 ALA A N 1
ATOM 759 C CA . ALA A 1 97 ? 5.753 -3.180 -5.815 1.00 89.50 97 ALA A CA 1
ATOM 760 C C . ALA A 1 97 ? 5.867 -4.404 -6.727 1.00 89.50 97 ALA A C 1
ATOM 762 O O . ALA A 1 97 ? 5.640 -4.317 -7.935 1.00 89.50 97 ALA A O 1
ATOM 763 N N . LEU A 1 98 ? 6.235 -5.545 -6.150 1.00 87.94 98 LEU A N 1
ATOM 764 C CA . LEU A 1 98 ? 6.369 -6.806 -6.873 1.00 87.94 98 LEU A CA 1
ATOM 765 C C . LEU A 1 98 ? 5.275 -7.773 -6.410 1.00 87.94 98 LEU A C 1
ATOM 767 O O . LEU A 1 98 ? 5.066 -7.872 -5.196 1.00 87.94 98 LEU A O 1
ATOM 771 N N . PRO A 1 99 ? 4.582 -8.463 -7.334 1.00 84.62 99 PRO A N 1
ATOM 772 C CA . PRO A 1 99 ? 3.723 -9.574 -6.955 1.00 84.62 99 PRO A CA 1
ATOM 773 C C . PRO A 1 99 ? 4.564 -10.672 -6.289 1.00 84.62 99 PRO A C 1
ATOM 775 O O . PRO A 1 99 ? 5.745 -10.833 -6.590 1.00 84.62 99 PRO A O 1
ATOM 778 N N . SER A 1 100 ? 3.957 -11.390 -5.347 1.00 78.75 100 SER A N 1
ATOM 779 C CA . SER A 1 100 ? 4.550 -12.593 -4.761 1.00 78.75 100 SER A CA 1
ATOM 780 C C . SER A 1 100 ? 4.344 -13.764 -5.719 1.00 78.75 100 SER A C 1
ATOM 782 O O . SER A 1 100 ? 3.245 -13.926 -6.238 1.00 78.75 100 SER A O 1
ATOM 784 N N . ASP A 1 101 ? 5.371 -14.595 -5.904 1.00 64.88 101 ASP A N 1
ATOM 785 C CA . ASP A 1 101 ? 5.321 -15.783 -6.772 1.00 64.88 101 ASP A CA 1
ATOM 786 C C . ASP A 1 101 ? 4.483 -16.935 -6.182 1.00 64.88 101 ASP A C 1
ATOM 788 O O . ASP A 1 101 ? 4.236 -17.940 -6.844 1.00 64.88 101 ASP A O 1
ATOM 792 N N . LEU A 1 102 ? 4.073 -16.821 -4.915 1.00 56.06 102 LEU A N 1
ATOM 793 C CA . LEU A 1 102 ? 3.311 -17.860 -4.228 1.00 56.06 102 LEU A CA 1
ATOM 794 C C . LEU A 1 102 ? 1.836 -17.823 -4.666 1.00 56.06 102 LEU A C 1
ATOM 796 O O . LEU A 1 102 ? 1.183 -16.804 -4.427 1.00 56.06 102 LEU A O 1
ATOM 800 N N . PRO A 1 103 ? 1.292 -18.908 -5.254 1.00 50.06 103 PRO A N 1
ATOM 801 C CA . PRO A 1 103 ? -0.144 -19.034 -5.470 1.00 50.06 103 PRO A CA 1
ATOM 802 C C . PRO A 1 103 ? -0.840 -18.995 -4.104 1.00 50.06 103 PRO A C 1
ATOM 804 O O . PRO A 1 103 ? -0.327 -19.567 -3.143 1.00 50.06 103 PRO A O 1
ATOM 807 N N . ASP A 1 104 ? -1.956 -18.275 -4.018 1.00 53.38 104 ASP A N 1
ATOM 808 C CA . ASP A 1 104 ? -2.694 -17.951 -2.792 1.00 53.38 104 ASP A CA 1
ATOM 809 C C . ASP A 1 104 ? -2.698 -19.044 -1.705 1.00 53.38 104 ASP A C 1
ATOM 811 O O . ASP A 1 104 ? -2.846 -20.235 -1.979 1.00 53.38 104 ASP A O 1
ATOM 815 N N . THR A 1 105 ? -2.585 -18.635 -0.437 1.00 47.12 105 THR A N 1
ATOM 816 C CA . THR A 1 105 ? -2.614 -19.538 0.724 1.00 47.12 105 THR A CA 1
ATOM 817 C C . THR A 1 105 ? -3.997 -20.167 0.899 1.00 47.12 105 THR A C 1
ATOM 819 O O . THR A 1 105 ? -4.970 -19.495 1.241 1.00 47.12 105 THR A O 1
ATOM 822 N N . TRP A 1 106 ? -4.057 -21.484 0.733 1.00 47.66 106 TRP A N 1
ATOM 823 C CA . TRP A 1 106 ? -5.237 -22.313 0.954 1.00 47.66 106 TRP A CA 1
ATOM 824 C C . TRP A 1 106 ? -5.525 -22.495 2.448 1.00 47.66 106 TRP A C 1
ATOM 826 O O . TRP A 1 106 ? -4.622 -22.777 3.240 1.00 47.66 106 TRP A O 1
ATOM 836 N N . LEU A 1 107 ? -6.801 -22.398 2.823 1.00 45.25 107 LEU A N 1
ATOM 837 C CA . LEU A 1 107 ? -7.299 -22.823 4.129 1.00 45.25 107 LEU A CA 1
ATOM 838 C C . LEU A 1 107 ? -7.838 -24.254 4.004 1.00 45.25 107 LEU A C 1
ATOM 840 O O . LEU A 1 107 ? -8.834 -24.484 3.322 1.00 45.25 107 LEU A O 1
ATOM 844 N N . TYR A 1 108 ? -7.183 -25.209 4.664 1.00 54.59 108 TYR A N 1
ATOM 845 C CA . TYR A 1 108 ? -7.597 -26.613 4.685 1.00 54.59 108 TYR A CA 1
ATOM 846 C C . TY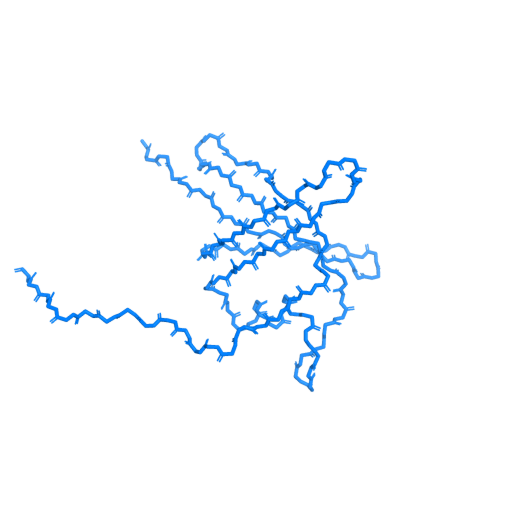R A 1 108 ? -8.274 -26.944 6.017 1.00 54.59 108 TYR A C 1
ATOM 848 O O . TYR A 1 108 ? -7.695 -26.735 7.084 1.00 54.59 108 TYR A O 1
ATOM 856 N N . PHE A 1 109 ? -9.493 -27.475 5.957 1.00 74.06 109 PHE A N 1
ATOM 857 C CA . PHE A 1 109 ? -10.236 -27.945 7.124 1.00 74.06 109 PHE A CA 1
ATOM 858 C C . PHE A 1 109 ? -10.089 -29.461 7.231 1.00 74.06 109 PHE A C 1
ATOM 860 O O . PHE A 1 109 ? -10.490 -30.178 6.320 1.00 74.06 109 PHE A O 1
ATOM 867 N N . TYR A 1 110 ? -9.524 -29.950 8.336 1.00 63.44 110 TYR A N 1
ATOM 868 C CA . TYR A 1 110 ? -9.261 -31.384 8.511 1.00 63.44 110 TYR A CA 1
ATOM 869 C C . TYR A 1 110 ? -10.279 -32.109 9.394 1.00 63.44 110 TYR A C 1
ATOM 871 O O . TYR A 1 110 ? -10.287 -33.330 9.380 1.00 63.44 110 TYR A O 1
ATOM 879 N N . ASN A 1 111 ? -11.150 -31.395 10.119 1.00 64.75 111 ASN A N 1
ATOM 880 C CA . ASN A 1 111 ? -12.281 -31.968 10.856 1.00 64.75 111 ASN A CA 1
ATOM 881 C C . ASN A 1 111 ? -13.369 -30.899 11.046 1.00 64.75 111 ASN A C 1
ATOM 883 O O . ASN A 1 111 ? -13.119 -29.872 11.676 1.00 64.75 111 ASN A O 1
ATOM 887 N N . PHE A 1 112 ? -14.559 -31.144 10.497 1.00 39.19 112 PHE A N 1
ATOM 888 C CA . PHE A 1 112 ? -15.751 -30.308 10.656 1.00 39.19 112 PHE A CA 1
ATOM 889 C C . PHE A 1 112 ? -16.861 -31.186 11.245 1.00 39.19 112 PHE A C 1
ATOM 891 O O . PHE A 1 112 ? -17.100 -32.280 10.737 1.00 39.19 112 PHE A O 1
ATOM 898 N N . ILE A 1 113 ? -17.508 -30.737 12.319 1.00 54.19 113 ILE A N 1
ATOM 899 C CA . ILE A 1 113 ? -18.669 -31.407 12.922 1.00 54.19 113 ILE A CA 1
ATOM 900 C C . ILE A 1 113 ? -19.799 -30.374 12.952 1.00 54.19 113 ILE A C 1
ATOM 902 O O . ILE A 1 113 ? -19.560 -29.237 13.363 1.00 54.19 113 ILE A O 1
ATOM 906 N N . PHE A 1 114 ? -20.973 -30.770 12.452 1.00 54.97 114 PHE A N 1
ATOM 907 C CA . PHE A 1 114 ? -22.215 -29.990 12.486 1.00 54.97 114 PHE A CA 1
ATOM 908 C C . PHE A 1 114 ? -22.889 -30.068 13.855 1.00 54.97 114 PHE A C 1
ATOM 910 O O . PHE A 1 114 ? -22.878 -31.173 14.445 1.00 54.97 114 PHE A O 1
#